Protein AF-A0A1P8RSR2-F1 (afdb_monomer_lite)

Foldseek 3Di:
DVVVVVVVVVVVVVVVVVVVVVVVVVVVVVVVVVLVVLLVLQVVPQADWFKWWFADKAKDQDPDPVRWIKIKTWTATPPDPPRIRIDIGTCVVCVVVSVQRDGGWMWTDDGPFQWTWTQGPVRDTDIDGHDDSDD

Structure (mmCIF, N/CA/C/O backbone):
data_AF-A0A1P8RSR2-F1
#
_entry.id   AF-A0A1P8RSR2-F1
#
loop_
_atom_site.group_PDB
_atom_site.id
_atom_site.type_symbol
_atom_site.label_atom_id
_atom_site.label_alt_id
_atom_site.label_comp_id
_atom_site.label_asym_id
_atom_site.label_entity_id
_atom_site.label_seq_id
_atom_site.pdbx_PDB_ins_code
_atom_site.Cartn_x
_atom_site.Cartn_y
_atom_site.Cartn_z
_atom_site.occupancy
_atom_site.B_iso_or_equiv
_atom_site.auth_seq_id
_atom_site.auth_comp_id
_atom_site.auth_asym_id
_atom_site.auth_atom_id
_atom_site.pdbx_PDB_model_num
ATOM 1 N N . MET A 1 1 ? 33.916 0.750 -54.417 1.00 60.91 1 MET A N 1
ATOM 2 C CA . MET A 1 1 ? 33.204 -0.077 -53.406 1.00 60.91 1 MET A CA 1
ATOM 3 C C . MET A 1 1 ? 33.399 0.352 -51.939 1.00 60.91 1 MET A C 1
ATOM 5 O O . MET A 1 1 ? 32.602 -0.064 -51.112 1.00 60.91 1 MET A O 1
ATOM 9 N N . LYS A 1 2 ? 34.408 1.170 -51.576 1.00 66.44 2 LYS A N 1
ATOM 10 C CA . LYS A 1 2 ? 34.611 1.627 -50.180 1.00 66.44 2 LYS A CA 1
ATOM 11 C C . LYS A 1 2 ? 33.571 2.659 -49.708 1.00 66.44 2 LYS A C 1
ATOM 13 O O . LYS A 1 2 ? 33.055 2.518 -48.612 1.00 66.44 2 LYS A O 1
ATOM 18 N N . ILE A 1 3 ? 33.214 3.636 -50.545 1.00 72.38 3 ILE A N 1
ATOM 19 C CA . ILE A 1 3 ? 32.302 4.748 -50.193 1.00 72.38 3 ILE A CA 1
ATOM 20 C C . ILE A 1 3 ? 30.876 4.261 -49.878 1.00 72.38 3 ILE A C 1
ATOM 22 O O . ILE A 1 3 ? 30.270 4.706 -48.911 1.00 72.38 3 ILE A O 1
ATOM 26 N N . LEU A 1 4 ? 30.373 3.273 -50.625 1.00 76.62 4 LEU A N 1
ATOM 27 C CA . LEU A 1 4 ? 29.043 2.696 -50.404 1.00 76.62 4 LEU A CA 1
ATOM 28 C C . LEU A 1 4 ? 28.907 2.031 -49.019 1.00 76.62 4 LEU A C 1
ATOM 30 O O . LEU A 1 4 ? 27.860 2.134 -48.389 1.00 76.62 4 LEU A O 1
ATOM 34 N N . LYS A 1 5 ? 29.979 1.404 -48.508 1.00 74.38 5 LYS A N 1
ATOM 35 C CA . LYS A 1 5 ? 29.995 0.799 -47.164 1.00 74.38 5 LYS A CA 1
ATOM 36 C C . LYS A 1 5 ? 29.902 1.849 -46.051 1.00 74.38 5 LYS A C 1
ATOM 38 O O . LYS A 1 5 ? 29.249 1.599 -45.045 1.00 74.38 5 LYS A O 1
ATOM 43 N N . TRP A 1 6 ? 30.505 3.023 -46.247 1.00 77.50 6 TRP A N 1
ATOM 44 C CA . TRP A 1 6 ? 30.417 4.136 -45.296 1.00 77.50 6 TRP A CA 1
ATOM 45 C C . TRP A 1 6 ? 29.010 4.733 -45.235 1.00 77.50 6 TRP A C 1
ATOM 47 O O . TRP A 1 6 ? 28.502 4.977 -44.146 1.00 77.50 6 TRP A O 1
ATOM 57 N N . ILE A 1 7 ? 28.348 4.891 -46.385 1.00 79.31 7 ILE A N 1
ATOM 58 C CA . ILE A 1 7 ? 26.974 5.416 -46.454 1.00 79.31 7 ILE A CA 1
ATOM 59 C C . ILE A 1 7 ? 25.990 4.471 -45.748 1.00 79.31 7 ILE A C 1
ATOM 61 O O . ILE A 1 7 ? 25.182 4.919 -44.939 1.00 79.31 7 ILE A O 1
ATOM 65 N N . ILE A 1 8 ? 26.099 3.159 -45.985 1.00 81.69 8 ILE A N 1
ATOM 66 C CA . ILE A 1 8 ? 25.262 2.157 -45.304 1.00 81.69 8 ILE A CA 1
ATOM 67 C C . ILE A 1 8 ? 25.518 2.164 -43.789 1.00 81.69 8 ILE A C 1
ATOM 69 O O . ILE A 1 8 ? 24.569 2.104 -43.010 1.00 81.69 8 ILE A O 1
ATOM 73 N N . GLY A 1 9 ? 26.780 2.293 -43.364 1.00 78.44 9 GLY A N 1
ATOM 74 C CA . GLY A 1 9 ? 27.135 2.398 -41.946 1.00 78.44 9 GLY A CA 1
ATOM 75 C C . GLY A 1 9 ? 26.500 3.610 -41.257 1.00 78.44 9 GLY A C 1
ATOM 76 O O . GLY A 1 9 ? 25.978 3.475 -40.154 1.00 78.44 9 GLY A O 1
ATOM 77 N N . ILE A 1 10 ? 26.474 4.768 -41.923 1.00 83.50 10 ILE A N 1
ATOM 78 C CA . ILE A 1 10 ? 25.846 5.992 -41.398 1.00 83.50 10 ILE A CA 1
ATOM 79 C C . ILE A 1 10 ? 24.326 5.825 -41.271 1.00 83.50 10 ILE A C 1
ATOM 81 O O . ILE A 1 10 ? 23.754 6.210 -40.254 1.00 83.50 10 ILE A O 1
ATOM 85 N N . ILE A 1 11 ? 23.672 5.214 -42.265 1.00 82.50 11 ILE A N 1
ATOM 86 C CA . ILE A 1 11 ? 22.218 4.979 -42.238 1.00 82.50 11 ILE A CA 1
ATOM 87 C C . ILE A 1 11 ? 21.840 4.012 -41.109 1.00 82.50 11 ILE A C 1
ATOM 89 O O . ILE A 1 11 ? 20.895 4.276 -40.366 1.00 82.50 11 ILE A O 1
ATOM 93 N N . LEU A 1 12 ? 22.595 2.922 -40.934 1.00 82.12 12 LEU A N 1
ATOM 94 C CA . LEU A 1 12 ? 22.359 1.962 -39.851 1.00 82.12 12 LEU A CA 1
ATOM 95 C C . LEU A 1 12 ? 22.583 2.585 -38.469 1.00 82.12 12 LEU A C 1
ATOM 97 O O . LEU A 1 12 ? 21.777 2.366 -37.566 1.00 82.12 12 LEU A O 1
ATOM 101 N N . LEU A 1 13 ? 23.634 3.395 -38.307 1.00 85.50 13 LEU A N 1
ATOM 102 C CA . LEU A 1 13 ? 23.907 4.092 -37.049 1.00 85.50 13 LEU A CA 1
ATOM 103 C C . LEU A 1 13 ? 22.808 5.116 -36.727 1.00 85.50 13 LEU A C 1
ATOM 105 O O . LEU A 1 13 ? 22.348 5.185 -35.590 1.00 85.50 13 LEU A O 1
ATOM 109 N N . GLY A 1 14 ? 22.349 5.871 -37.730 1.00 83.56 14 GLY A N 1
ATOM 110 C CA . GLY A 1 14 ? 21.252 6.827 -37.581 1.00 83.56 14 GLY A CA 1
ATOM 111 C C . GLY A 1 14 ? 19.941 6.1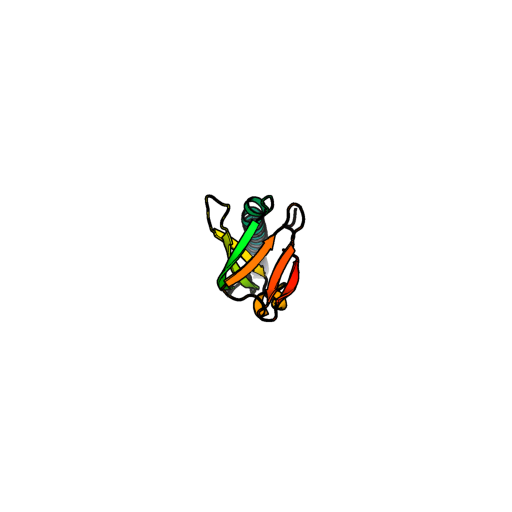49 -37.181 1.00 83.56 14 GLY A C 1
ATOM 112 O O . GLY A 1 14 ? 19.280 6.600 -36.247 1.00 83.56 14 GLY A O 1
ATOM 113 N N . GLY A 1 15 ? 19.601 5.025 -37.822 1.00 82.12 15 GLY A N 1
ATOM 114 C CA . GLY A 1 15 ? 18.431 4.223 -37.458 1.00 82.12 15 GLY A CA 1
ATOM 115 C C . GLY A 1 15 ? 18.518 3.655 -36.039 1.00 82.12 15 GLY A C 1
ATOM 116 O O . GLY A 1 15 ? 17.541 3.714 -35.293 1.00 82.12 15 GLY A O 1
ATOM 117 N N . PHE A 1 16 ? 19.695 3.170 -35.635 1.00 84.88 16 PHE A N 1
ATOM 118 C CA . PHE A 1 16 ? 19.928 2.659 -34.282 1.00 84.88 16 PHE A CA 1
ATOM 119 C C . PHE A 1 16 ? 19.789 3.754 -33.216 1.00 84.88 16 PHE A C 1
ATOM 121 O O . PHE A 1 16 ? 19.081 3.564 -32.228 1.00 84.88 16 PHE A O 1
ATOM 128 N N . LEU A 1 17 ? 20.409 4.919 -33.431 1.00 85.75 17 LEU A N 1
ATOM 129 C CA . LEU A 1 17 ? 20.319 6.053 -32.507 1.00 85.75 17 LEU A CA 1
ATOM 130 C C . LEU A 1 17 ? 18.893 6.603 -32.412 1.00 85.75 17 LEU A C 1
ATOM 132 O O . LEU A 1 17 ? 18.442 6.932 -31.317 1.00 85.75 17 LEU A O 1
ATOM 136 N N . TYR A 1 18 ? 18.165 6.659 -33.531 1.00 82.88 18 TYR A N 1
ATOM 137 C CA . TYR A 1 18 ? 16.764 7.075 -33.543 1.00 82.88 18 TYR A CA 1
ATOM 138 C C . TYR A 1 18 ? 15.878 6.110 -32.747 1.00 82.88 18 TYR A C 1
ATOM 140 O O . TYR A 1 18 ? 15.111 6.545 -31.887 1.00 82.88 18 TYR A O 1
ATOM 148 N N . TYR A 1 19 ? 16.027 4.801 -32.977 1.00 80.25 19 TYR A N 1
ATOM 149 C CA . TYR A 1 19 ? 15.294 3.776 -32.234 1.00 80.25 19 TYR A CA 1
ATOM 150 C C . TYR A 1 19 ? 15.581 3.860 -30.731 1.00 80.25 19 TYR A C 1
ATOM 152 O O . TYR A 1 19 ? 14.651 3.895 -29.929 1.00 80.25 19 TYR A O 1
ATOM 160 N N . PHE A 1 20 ? 16.857 3.963 -30.346 1.00 83.06 20 PHE A N 1
ATOM 161 C CA . PHE A 1 20 ? 17.254 4.041 -28.941 1.00 83.06 20 PHE A CA 1
ATOM 162 C C . PHE A 1 20 ? 16.767 5.333 -28.268 1.00 83.06 20 PHE A C 1
ATOM 164 O O . PHE A 1 20 ? 16.291 5.297 -27.135 1.00 83.06 20 PHE A O 1
ATOM 171 N N . GLY A 1 21 ? 16.828 6.467 -28.973 1.00 80.56 21 GLY A N 1
ATOM 172 C CA . GLY A 1 21 ? 16.318 7.749 -28.488 1.00 80.56 21 GLY A CA 1
ATOM 173 C C . GLY A 1 21 ? 14.808 7.725 -28.256 1.00 80.56 21 GLY A C 1
ATOM 174 O O . GLY A 1 21 ? 14.347 8.149 -27.197 1.00 80.56 21 GLY A O 1
ATOM 175 N N . PHE A 1 22 ? 14.041 7.162 -29.194 1.00 78.62 22 PHE A N 1
ATOM 176 C CA . PHE A 1 22 ? 12.597 6.979 -29.030 1.00 78.62 22 PHE A CA 1
ATOM 177 C C . PHE A 1 22 ? 12.277 6.094 -27.818 1.00 78.62 22 PHE A C 1
ATOM 179 O O . PHE A 1 22 ? 11.409 6.428 -27.013 1.00 78.62 22 PHE A O 1
ATOM 186 N N . TRP A 1 23 ? 13.031 5.006 -27.647 1.00 81.19 23 TRP A N 1
ATOM 187 C CA . TRP A 1 23 ? 12.877 4.083 -26.526 1.00 81.19 23 TRP A CA 1
ATOM 188 C C . TRP A 1 23 ? 13.169 4.749 -25.174 1.00 81.19 23 TRP A C 1
ATOM 190 O O . TRP A 1 23 ? 12.401 4.599 -24.225 1.00 81.19 23 TRP A O 1
ATOM 200 N N . ALA A 1 24 ? 14.241 5.542 -25.099 1.00 79.25 24 ALA A N 1
ATOM 201 C CA . ALA A 1 24 ? 14.604 6.286 -23.898 1.00 79.25 24 ALA A CA 1
ATOM 202 C C . ALA A 1 24 ? 13.542 7.335 -23.531 1.00 79.25 24 ALA A C 1
ATOM 204 O O . ALA A 1 24 ? 13.119 7.397 -22.377 1.00 79.25 24 ALA A O 1
ATOM 205 N N . VAL A 1 25 ? 13.067 8.124 -24.502 1.00 78.12 25 VAL A N 1
ATOM 206 C CA . VAL A 1 25 ? 12.007 9.121 -24.270 1.00 78.12 25 VAL A CA 1
ATOM 207 C C . VAL A 1 25 ? 10.724 8.441 -23.794 1.00 78.12 25 VAL A C 1
ATOM 209 O O . VAL A 1 25 ? 10.163 8.849 -22.780 1.00 78.12 25 VAL A O 1
ATOM 212 N N . TYR A 1 26 ? 10.305 7.361 -24.459 1.00 73.50 26 TYR A N 1
ATOM 213 C CA . TYR A 1 26 ? 9.131 6.585 -24.060 1.00 73.50 26 TYR A CA 1
ATOM 214 C C . TYR A 1 26 ? 9.256 6.041 -22.627 1.00 73.50 26 TYR A C 1
ATOM 216 O O . TYR A 1 26 ? 8.327 6.173 -21.828 1.00 73.50 26 TYR A O 1
ATOM 224 N N . TYR A 1 27 ? 10.427 5.504 -22.272 1.00 74.50 27 TYR A N 1
ATOM 225 C CA . TYR A 1 27 ? 10.720 5.011 -20.927 1.00 74.50 27 TYR A CA 1
ATOM 226 C C . TYR A 1 27 ? 10.597 6.111 -19.859 1.00 74.50 27 TYR A C 1
ATOM 228 O O . TYR A 1 27 ? 9.934 5.911 -18.839 1.00 74.50 27 TYR A O 1
ATOM 236 N N . PHE A 1 28 ? 11.181 7.292 -20.091 1.00 76.38 28 PHE A N 1
ATOM 237 C CA . PHE A 1 28 ? 11.096 8.403 -19.137 1.00 76.38 28 PHE A CA 1
ATOM 238 C C . PHE A 1 28 ? 9.680 8.984 -19.025 1.00 76.38 28 PHE A C 1
ATOM 240 O O . PHE A 1 28 ? 9.240 9.277 -17.912 1.00 76.38 28 PHE A O 1
ATOM 247 N N . SER A 1 29 ? 8.943 9.105 -20.133 1.00 70.31 29 SER A N 1
ATOM 248 C CA . SER A 1 29 ? 7.553 9.583 -20.124 1.00 70.31 29 SER A CA 1
ATOM 249 C C . SER A 1 29 ? 6.623 8.643 -19.356 1.00 70.31 29 SER A C 1
ATOM 251 O O . SER A 1 29 ? 5.828 9.107 -18.542 1.00 70.31 29 SER A O 1
ATOM 253 N N . MET A 1 30 ? 6.762 7.329 -19.547 1.00 66.31 30 MET A N 1
ATOM 254 C CA . MET A 1 30 ? 6.005 6.323 -18.790 1.00 66.31 30 MET A CA 1
ATOM 255 C C . MET A 1 30 ? 6.356 6.354 -17.300 1.00 66.31 30 MET A C 1
ATOM 257 O O . MET A 1 30 ? 5.461 6.344 -16.458 1.00 66.31 30 MET A O 1
ATOM 261 N N . LYS A 1 31 ? 7.647 6.471 -16.955 1.00 69.69 31 LYS A N 1
ATOM 262 C CA . LYS A 1 31 ? 8.079 6.607 -15.555 1.00 69.69 31 LYS A CA 1
ATOM 263 C C . LYS A 1 31 ? 7.455 7.838 -14.886 1.00 69.69 31 LYS A C 1
ATOM 265 O O . LYS A 1 31 ? 7.029 7.749 -13.738 1.00 69.69 31 LYS A O 1
ATOM 270 N N . LYS A 1 32 ? 7.372 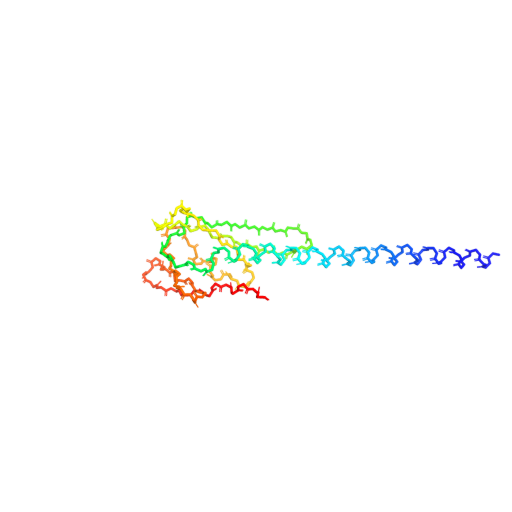8.961 -15.608 1.00 69.25 32 LYS A N 1
ATOM 271 C CA . LYS A 1 32 ? 6.754 10.205 -15.127 1.00 69.25 32 LYS A CA 1
ATOM 27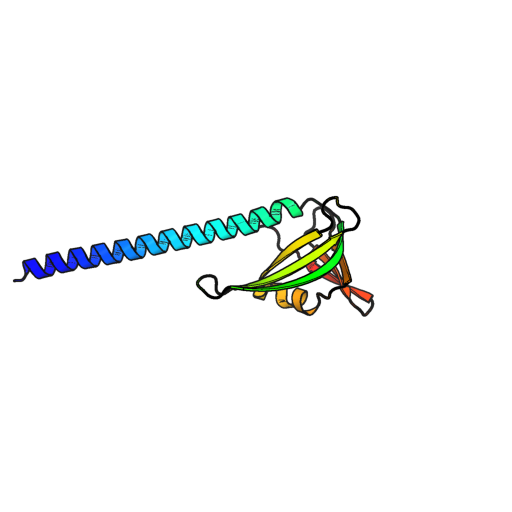2 C C . LYS A 1 32 ? 5.242 10.068 -14.950 1.00 69.25 32 LYS A C 1
ATOM 274 O O . LYS A 1 32 ? 4.745 10.387 -13.883 1.00 69.25 32 LYS A O 1
ATOM 279 N N . SER A 1 33 ? 4.535 9.529 -15.942 1.00 59.03 33 SER A N 1
ATOM 280 C CA . SER A 1 33 ? 3.079 9.339 -15.868 1.00 59.03 33 SER A CA 1
ATOM 281 C C . SER A 1 33 ? 2.669 8.358 -14.766 1.00 59.03 33 SER A C 1
ATOM 283 O O . SER A 1 33 ? 1.660 8.578 -14.106 1.00 59.03 33 SER A O 1
ATOM 285 N N . ASN A 1 34 ? 3.462 7.312 -14.518 1.00 60.66 34 ASN A N 1
ATOM 286 C CA . ASN A 1 34 ? 3.212 6.386 -13.413 1.00 60.66 34 ASN A CA 1
ATOM 287 C C . ASN A 1 34 ? 3.426 7.052 -12.053 1.00 60.66 34 ASN A C 1
ATOM 289 O O . ASN A 1 34 ? 2.632 6.837 -11.141 1.00 60.66 34 ASN A O 1
ATOM 293 N N . LYS A 1 35 ? 4.473 7.876 -11.932 1.00 63.59 35 LYS A N 1
ATOM 294 C CA . LYS A 1 35 ? 4.700 8.689 -10.737 1.00 63.59 35 LYS A CA 1
ATOM 295 C C . LYS A 1 35 ? 3.523 9.650 -10.508 1.00 63.59 35 LYS A C 1
ATOM 297 O O . LYS A 1 35 ? 2.956 9.643 -9.425 1.00 63.59 35 LYS A O 1
ATOM 302 N N . GLU A 1 36 ? 3.066 10.343 -11.551 1.00 55.59 36 GLU A N 1
ATOM 303 C CA . GLU A 1 36 ? 1.905 11.246 -11.492 1.00 55.59 36 GLU A CA 1
ATOM 304 C C . GLU A 1 36 ? 0.597 10.504 -11.141 1.00 55.59 36 GLU A C 1
ATOM 306 O O . GLU A 1 36 ? -0.194 10.991 -10.339 1.00 55.59 36 GLU A O 1
ATOM 311 N N . ALA A 1 37 ? 0.358 9.299 -11.672 1.00 54.06 37 ALA A N 1
ATOM 312 C CA . ALA A 1 37 ? -0.826 8.500 -11.331 1.00 54.06 37 ALA A CA 1
ATOM 313 C C . ALA A 1 37 ? -0.805 8.002 -9.872 1.00 54.06 37 ALA A C 1
ATOM 315 O O . ALA A 1 37 ? -1.850 7.961 -9.211 1.00 54.06 37 ALA A O 1
ATOM 316 N N . MET A 1 38 ? 0.379 7.648 -9.359 1.00 58.25 38 MET A N 1
ATOM 317 C CA . MET A 1 38 ? 0.570 7.330 -7.942 1.00 58.25 38 MET A CA 1
ATOM 318 C C . MET A 1 38 ? 0.352 8.566 -7.060 1.00 58.25 38 MET A C 1
ATOM 320 O O . MET A 1 38 ? -0.308 8.456 -6.031 1.00 58.25 38 MET A O 1
ATOM 324 N N . GLU A 1 39 ? 0.832 9.739 -7.475 1.00 56.44 39 GLU A N 1
ATOM 325 C CA . GLU A 1 39 ? 0.660 11.009 -6.755 1.00 56.44 39 GLU A CA 1
ATOM 326 C C . GLU A 1 39 ? -0.806 11.467 -6.704 1.00 56.44 39 GLU A C 1
ATOM 328 O O . GLU A 1 39 ? -1.295 11.822 -5.631 1.00 56.44 39 GLU A O 1
ATOM 333 N N . ILE A 1 40 ? -1.542 11.399 -7.821 1.00 52.75 40 ILE A N 1
ATOM 334 C CA . ILE A 1 40 ? -2.967 11.778 -7.886 1.00 52.75 40 ILE A CA 1
ATOM 335 C C . ILE A 1 40 ? -3.810 10.885 -6.969 1.00 52.75 40 ILE A C 1
ATOM 337 O O . ILE A 1 40 ? -4.625 11.389 -6.199 1.00 52.75 40 ILE A O 1
ATOM 341 N N . SER A 1 41 ? -3.558 9.571 -6.984 1.00 50.22 41 SER A N 1
ATOM 342 C CA . SER A 1 41 ? -4.231 8.622 -6.082 1.00 50.22 41 SER A CA 1
ATOM 343 C C . SER A 1 41 ? -3.951 8.922 -4.600 1.00 50.22 41 SER A C 1
ATOM 345 O O . SER A 1 41 ? -4.741 8.564 -3.730 1.00 50.22 41 SER A O 1
ATOM 347 N N . CYS A 1 42 ? -2.831 9.588 -4.312 1.00 56.56 42 CYS A N 1
ATOM 348 C CA . CYS A 1 42 ? -2.337 9.864 -2.968 1.00 56.56 42 CYS A CA 1
ATOM 349 C C . CYS A 1 42 ? -2.810 11.231 -2.420 1.00 56.56 42 CYS A C 1
ATOM 351 O O . CYS A 1 42 ? -3.108 11.357 -1.228 1.00 56.56 42 CYS A O 1
ATOM 353 N N . MET A 1 43 ? -2.957 12.252 -3.275 1.00 52.66 43 MET A N 1
ATOM 354 C CA . MET A 1 43 ? -3.388 13.605 -2.879 1.00 52.66 43 MET A CA 1
ATOM 355 C C . MET A 1 43 ? -4.855 13.704 -2.435 1.00 52.66 43 MET A C 1
ATOM 357 O O . MET A 1 43 ? -5.161 14.470 -1.522 1.00 52.66 43 MET A O 1
ATOM 361 N N . GLU A 1 44 ? -5.772 12.943 -3.037 1.00 53.38 44 GLU A N 1
ATOM 362 C CA . GLU A 1 44 ? -7.193 12.988 -2.647 1.00 53.38 44 GLU A CA 1
ATOM 363 C C . GLU A 1 44 ? -7.460 12.298 -1.292 1.00 53.38 44 GLU A C 1
ATOM 365 O O . GLU A 1 44 ? -8.468 12.573 -0.644 1.00 53.38 44 GLU A O 1
ATOM 370 N N . GLN A 1 45 ? -6.534 11.454 -0.817 1.00 57.69 45 GLN A N 1
ATOM 371 C CA . GLN A 1 45 ? -6.723 10.586 0.357 1.00 57.69 45 GLN A CA 1
ATOM 372 C C . GLN A 1 45 ? -5.961 11.036 1.622 1.00 57.69 45 GLN A C 1
ATOM 374 O O . GLN A 1 45 ? -6.179 10.498 2.710 1.00 57.69 45 GLN A O 1
ATOM 379 N N . THR A 1 46 ? -5.051 12.008 1.517 1.00 55.66 46 THR A N 1
ATOM 380 C CA . THR A 1 46 ? -4.070 12.330 2.575 1.00 55.66 46 THR A CA 1
ATOM 381 C C . THR A 1 46 ? -4.619 13.220 3.697 1.00 55.66 46 THR A C 1
ATOM 383 O O . THR A 1 46 ? -4.230 13.048 4.854 1.00 55.66 46 THR A O 1
ATOM 386 N N . ASN A 1 47 ? -5.583 14.103 3.418 1.00 59.28 47 ASN A N 1
ATOM 387 C CA . ASN A 1 47 ? -6.045 15.119 4.383 1.00 59.28 47 ASN A CA 1
ATOM 388 C C . ASN A 1 47 ? -7.245 14.709 5.256 1.00 59.28 47 ASN A C 1
ATOM 390 O O . ASN A 1 47 ? -7.769 15.534 6.003 1.00 59.28 47 ASN A O 1
ATOM 394 N N . GLN A 1 48 ? -7.696 13.458 5.174 1.00 67.00 48 GLN A N 1
ATOM 395 C CA . GLN A 1 48 ? -8.838 12.972 5.948 1.00 67.00 48 GLN A CA 1
ATOM 396 C C . GLN A 1 48 ? -8.374 12.002 7.041 1.00 67.00 48 GLN A C 1
ATOM 398 O O . GLN A 1 48 ? -7.596 11.077 6.782 1.00 67.00 48 GLN A O 1
ATOM 403 N N . SER A 1 49 ? -8.823 12.243 8.274 1.00 76.94 49 SER A N 1
ATOM 404 C CA . SER A 1 49 ? -8.802 11.245 9.347 1.00 76.94 49 SER A CA 1
ATOM 405 C C . SER A 1 49 ? -10.004 10.336 9.188 1.00 76.94 49 SER A C 1
ATOM 407 O O . SER A 1 49 ? -11.088 10.821 8.859 1.00 76.94 49 SER A O 1
ATOM 409 N N . TYR A 1 50 ? -9.835 9.051 9.468 1.00 80.00 50 TYR A N 1
ATOM 410 C CA . TYR A 1 50 ? -10.959 8.129 9.486 1.00 80.00 50 TYR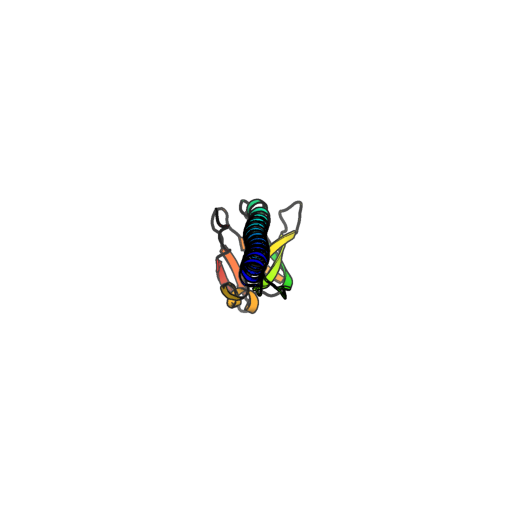 A CA 1
ATOM 411 C C . TYR A 1 50 ? -10.673 6.912 10.358 1.00 80.00 50 TYR A C 1
ATOM 413 O O . TYR A 1 50 ? -9.530 6.461 10.486 1.00 80.00 50 TYR A O 1
ATOM 421 N N . ASP A 1 51 ? -11.761 6.351 10.872 1.00 85.06 51 ASP A N 1
ATOM 422 C CA . ASP A 1 51 ? -11.817 4.999 11.398 1.00 85.06 51 ASP A CA 1
ATOM 423 C C . ASP A 1 51 ? -12.551 4.116 10.380 1.00 85.06 51 ASP A C 1
ATOM 425 O O . ASP A 1 51 ? -13.633 4.443 9.877 1.00 85.06 51 ASP A O 1
ATOM 429 N N . GLY A 1 52 ? -11.941 2.991 10.026 1.00 86.56 52 GLY A N 1
ATOM 430 C CA . GLY A 1 52 ? -12.453 2.114 8.985 1.00 86.56 52 GLY A CA 1
ATOM 431 C C . GLY A 1 52 ? -12.153 0.646 9.229 1.00 86.56 52 GLY A C 1
ATOM 432 O O . GLY A 1 52 ? -11.556 0.249 10.231 1.00 86.56 52 GLY A O 1
ATOM 433 N N . LYS A 1 53 ? -12.600 -0.187 8.292 1.00 88.38 53 LYS A N 1
ATOM 434 C CA . LYS A 1 53 ? -12.303 -1.620 8.273 1.00 88.38 53 LYS A CA 1
ATOM 435 C C . LYS A 1 53 ? -11.824 -2.055 6.905 1.00 88.38 53 LYS A C 1
ATOM 437 O O . LYS A 1 53 ? -12.385 -1.628 5.894 1.00 88.38 53 LYS A O 1
ATOM 442 N N . ILE A 1 54 ? -10.851 -2.962 6.872 1.00 88.94 54 ILE A N 1
ATOM 443 C CA . ILE A 1 54 ? -10.427 -3.595 5.621 1.00 88.94 54 ILE A CA 1
ATOM 444 C C . ILE A 1 54 ? -11.610 -4.377 5.051 1.00 88.94 54 ILE A C 1
ATOM 446 O O . ILE A 1 54 ? -12.103 -5.329 5.653 1.00 88.94 54 ILE A O 1
ATOM 450 N N . HIS A 1 55 ? -12.064 -3.986 3.872 1.00 89.88 55 HIS A N 1
ATOM 451 C CA . HIS A 1 55 ? -13.105 -4.673 3.127 1.00 89.88 55 HIS A CA 1
ATOM 452 C C . HIS A 1 55 ? -12.520 -5.703 2.164 1.00 89.88 55 HIS A C 1
ATOM 454 O O . HIS A 1 55 ? -13.051 -6.809 2.049 1.00 89.88 55 HIS A O 1
ATOM 460 N N . LYS A 1 56 ? -11.434 -5.346 1.470 1.00 88.56 56 LYS A N 1
ATOM 461 C CA . LYS A 1 56 ? -10.755 -6.220 0.507 1.00 88.56 56 LYS A CA 1
ATOM 462 C C . LYS A 1 56 ? -9.252 -5.996 0.524 1.00 88.56 56 LYS A C 1
ATOM 464 O O . LYS A 1 56 ? -8.784 -4.878 0.713 1.00 88.56 56 LYS A O 1
ATOM 469 N N . VAL A 1 57 ? -8.531 -7.079 0.251 1.00 88.56 57 VAL A N 1
ATOM 470 C CA . VAL A 1 57 ? -7.097 -7.082 -0.037 1.00 88.56 57 VAL A CA 1
ATOM 471 C C . VAL A 1 57 ? -6.932 -7.612 -1.458 1.00 88.56 57 VAL A C 1
ATOM 473 O O . VAL A 1 57 ? -7.324 -8.743 -1.749 1.00 88.56 57 VAL A O 1
ATOM 476 N N . LEU A 1 58 ? -6.408 -6.786 -2.358 1.00 86.81 58 LEU A N 1
ATOM 477 C CA . LEU A 1 58 ? -6.235 -7.108 -3.777 1.00 86.81 58 LEU A CA 1
ATOM 478 C C . LEU A 1 58 ? -4.748 -7.259 -4.083 1.00 86.81 58 LEU A C 1
ATOM 480 O O . LEU A 1 58 ? -3.929 -6.554 -3.507 1.00 86.81 58 LEU A O 1
ATOM 484 N N . ARG A 1 59 ? -4.376 -8.170 -4.982 1.00 86.06 59 ARG A N 1
ATOM 485 C CA . ARG A 1 59 ? -2.986 -8.340 -5.429 1.00 86.06 59 ARG A CA 1
ATOM 486 C C . ARG A 1 59 ? -2.909 -8.063 -6.919 1.00 86.06 59 ARG A C 1
ATOM 488 O O . ARG A 1 59 ? -3.716 -8.587 -7.683 1.00 86.06 59 ARG A O 1
ATOM 495 N N . TYR A 1 60 ? -1.928 -7.262 -7.309 1.00 78.88 60 TYR A N 1
ATOM 496 C CA . TYR A 1 60 ? -1.696 -6.868 -8.689 1.00 78.88 60 TYR A CA 1
ATOM 497 C C . TYR A 1 60 ? -0.272 -7.252 -9.075 1.00 78.88 60 TYR A C 1
ATOM 499 O O . TYR A 1 60 ? 0.702 -6.791 -8.476 1.00 78.88 60 TYR A O 1
ATOM 507 N N . GLU A 1 61 ? -0.150 -8.102 -10.088 1.00 72.62 61 GLU A N 1
ATOM 508 C CA . GLU A 1 61 ? 1.135 -8.442 -10.688 1.00 72.62 61 GLU A CA 1
ATOM 509 C C . GLU A 1 61 ? 1.201 -7.818 -12.078 1.00 72.62 61 GLU A C 1
ATOM 511 O O . GLU A 1 61 ? 0.479 -8.222 -12.989 1.00 72.62 61 GLU A O 1
ATOM 516 N N . TYR A 1 62 ? 2.066 -6.819 -12.242 1.00 68.75 62 TYR A N 1
ATOM 517 C CA . TYR A 1 62 ? 2.306 -6.213 -13.545 1.00 68.75 62 TYR A CA 1
ATOM 518 C C . TYR A 1 62 ? 3.497 -6.908 -14.207 1.00 68.75 62 TYR A C 1
ATOM 520 O O . TYR A 1 62 ? 4.657 -6.625 -13.901 1.00 68.75 62 TYR A O 1
ATOM 528 N N . SER A 1 63 ? 3.216 -7.833 -15.128 1.00 49.97 63 SER A N 1
ATOM 529 C CA . SER A 1 63 ? 4.237 -8.461 -15.973 1.00 49.97 63 SER A CA 1
ATOM 530 C C . SER A 1 63 ? 4.632 -7.522 -17.120 1.00 49.97 63 SER A C 1
ATOM 532 O O . SER A 1 63 ? 3.768 -7.090 -17.882 1.00 49.97 63 SER A O 1
ATOM 534 N N . GLY A 1 64 ? 5.923 -7.209 -17.263 1.00 59.31 64 GLY A N 1
ATOM 535 C CA . GLY A 1 64 ? 6.443 -6.325 -18.315 1.00 59.31 64 GLY A CA 1
ATOM 536 C C . GLY A 1 64 ? 7.522 -5.374 -17.795 1.00 59.31 64 GLY A C 1
ATOM 537 O O . GLY A 1 64 ? 8.250 -5.708 -16.865 1.00 59.31 64 GLY A O 1
ATOM 538 N N . TYR A 1 65 ? 7.614 -4.169 -18.364 1.00 45.47 65 TYR A N 1
ATOM 539 C CA . TYR A 1 65 ? 8.657 -3.185 -18.031 1.00 45.47 65 TYR A CA 1
ATOM 540 C C . TYR A 1 65 ? 8.609 -2.626 -16.604 1.00 45.47 65 TYR A C 1
ATOM 542 O O . TYR A 1 65 ? 9.606 -2.072 -16.151 1.00 45.47 65 TYR A O 1
ATOM 550 N N . MET A 1 66 ? 7.486 -2.769 -15.894 1.00 57.28 66 MET A N 1
ATOM 551 C CA . MET A 1 66 ? 7.402 -2.363 -14.490 1.00 57.28 66 MET A CA 1
ATOM 552 C C . MET A 1 66 ? 8.000 -3.407 -13.547 1.00 57.28 66 MET A C 1
ATOM 554 O O . MET A 1 66 ? 8.479 -3.016 -12.495 1.00 57.28 66 MET A O 1
ATOM 558 N N . ASN A 1 67 ? 7.976 -4.697 -13.918 1.00 68.19 67 ASN A N 1
ATOM 559 C CA . ASN A 1 67 ? 8.373 -5.853 -13.098 1.00 68.19 67 ASN A CA 1
ATOM 560 C C . ASN A 1 67 ? 8.194 -5.643 -11.579 1.00 68.19 67 ASN A C 1
ATOM 562 O O . ASN A 1 67 ? 9.092 -5.918 -10.786 1.00 68.19 67 ASN A O 1
ATOM 566 N N . GLN A 1 68 ? 7.042 -5.100 -11.185 1.00 72.62 68 GLN A N 1
ATOM 567 C CA . GLN A 1 68 ? 6.742 -4.696 -9.818 1.00 72.62 68 GLN A CA 1
ATOM 568 C C . GLN A 1 68 ? 5.415 -5.313 -9.404 1.00 72.62 68 GLN A C 1
ATOM 570 O O . GLN A 1 68 ? 4.469 -5.427 -10.192 1.00 72.62 68 GLN A O 1
ATOM 575 N N . LYS A 1 69 ? 5.369 -5.739 -8.144 1.00 82.19 69 LYS A N 1
ATOM 576 C CA . LYS A 1 69 ? 4.202 -6.370 -7.540 1.00 82.19 69 LYS A CA 1
ATOM 577 C C . LYS A 1 69 ? 3.599 -5.411 -6.531 1.00 82.19 69 LYS A C 1
ATOM 579 O O . LYS A 1 69 ? 4.312 -4.883 -5.677 1.00 82.19 69 LYS A O 1
ATOM 584 N N . PHE A 1 70 ? 2.292 -5.219 -6.620 1.00 83.44 70 PHE A N 1
ATOM 585 C CA . PHE A 1 70 ? 1.550 -4.332 -5.740 1.00 83.44 70 PHE A CA 1
ATOM 586 C C . PHE A 1 70 ? 0.436 -5.095 -5.034 1.00 83.44 70 PHE A C 1
ATOM 588 O O . PHE A 1 70 ? -0.040 -6.130 -5.508 1.00 83.44 70 PHE A O 1
ATOM 595 N N . PHE A 1 71 ? -0.020 -4.561 -3.912 1.00 85.25 71 PHE A N 1
ATOM 596 C CA . PHE A 1 71 ? -1.277 -4.965 -3.303 1.00 85.25 71 PHE A CA 1
ATOM 597 C C . PHE A 1 71 ? -2.104 -3.736 -2.963 1.00 85.25 71 PHE A C 1
ATOM 599 O O . PHE A 1 71 ? -1.556 -2.677 -2.673 1.00 85.25 71 PHE A O 1
ATOM 606 N N . GLY A 1 72 ? -3.420 -3.874 -3.036 1.00 84.25 72 GLY A N 1
ATOM 607 C CA . GLY A 1 72 ? -4.355 -2.831 -2.661 1.00 84.25 72 GLY A CA 1
ATOM 608 C C . GLY A 1 72 ? -5.122 -3.181 -1.398 1.00 84.25 72 GLY A C 1
ATOM 609 O O . GLY A 1 72 ? -5.430 -4.353 -1.169 1.00 84.25 72 GLY A O 1
ATOM 610 N N . LEU A 1 73 ? -5.440 -2.162 -0.606 1.00 85.69 73 LEU A N 1
ATOM 611 C CA . LEU A 1 73 ? -6.337 -2.265 0.540 1.00 85.69 73 LEU A CA 1
ATOM 612 C C . LEU A 1 73 ? -7.547 -1.374 0.300 1.00 85.69 73 LEU A C 1
ATOM 614 O O . LEU A 1 73 ? -7.413 -0.155 0.209 1.00 85.69 73 LEU A O 1
ATOM 618 N N . ASP A 1 74 ? -8.724 -1.988 0.253 1.00 86.88 74 ASP A N 1
ATOM 619 C CA . ASP A 1 74 ? -9.981 -1.252 0.246 1.00 86.88 74 ASP A CA 1
ATOM 620 C C . ASP A 1 74 ? -10.476 -1.144 1.682 1.00 86.88 74 ASP A C 1
ATOM 622 O O . ASP A 1 74 ? -10.716 -2.162 2.337 1.00 86.88 74 ASP A O 1
ATOM 626 N N . ILE A 1 75 ? -10.679 0.076 2.154 1.00 85.06 75 ILE A N 1
ATOM 627 C CA . ILE A 1 75 ? -11.135 0.394 3.500 1.00 85.06 75 ILE A CA 1
ATOM 628 C C . ILE A 1 75 ? -12.542 0.964 3.403 1.00 85.06 75 ILE A C 1
ATOM 630 O O . ILE A 1 75 ? -12.779 1.903 2.648 1.00 85.06 75 ILE A O 1
ATOM 634 N N . ILE A 1 76 ? -13.476 0.404 4.168 1.00 86.69 76 ILE A N 1
ATOM 635 C CA . ILE A 1 76 ? -14.802 0.994 4.349 1.00 86.69 76 ILE A CA 1
ATOM 636 C C . ILE A 1 76 ? -14.786 1.860 5.601 1.00 86.69 76 ILE A C 1
ATOM 638 O O . ILE A 1 76 ? -14.388 1.386 6.666 1.00 86.69 76 ILE A O 1
ATOM 642 N N . THR A 1 77 ? -15.240 3.102 5.471 1.00 82.50 77 THR A N 1
ATOM 643 C CA . THR A 1 77 ? -15.366 4.060 6.574 1.00 82.50 77 THR A CA 1
ATOM 644 C C . THR A 1 77 ? -16.841 4.322 6.871 1.00 82.50 77 THR A C 1
ATOM 646 O O . THR A 1 77 ? -17.695 4.199 5.990 1.00 82.50 77 THR A O 1
ATOM 649 N N . ALA A 1 78 ? -17.155 4.629 8.131 1.00 69.19 78 ALA A N 1
ATOM 650 C CA . ALA A 1 78 ? -18.520 4.968 8.546 1.00 69.19 78 ALA A CA 1
ATOM 651 C C . ALA A 1 78 ? -18.855 6.458 8.331 1.00 69.19 78 ALA A C 1
ATOM 653 O O . ALA A 1 78 ? -20.029 6.813 8.274 1.00 69.19 78 ALA A O 1
ATOM 654 N N . ASP A 1 79 ? -17.828 7.301 8.176 1.00 60.56 79 ASP A N 1
ATOM 655 C CA . ASP A 1 79 ? -17.929 8.759 8.322 1.00 60.56 79 ASP A CA 1
ATOM 656 C C . ASP A 1 79 ? -17.866 9.539 6.991 1.00 60.56 79 ASP A C 1
ATOM 658 O O . ASP A 1 79 ? -17.791 10.766 6.993 1.00 60.56 79 ASP A O 1
ATOM 662 N N . SER A 1 80 ? -17.874 8.850 5.844 1.00 53.53 80 SER A N 1
ATOM 663 C CA . SER A 1 80 ? -17.674 9.440 4.510 1.00 53.53 80 SER A CA 1
ATOM 664 C C . SER A 1 80 ? -18.914 9.302 3.621 1.00 53.53 80 SER A C 1
ATOM 666 O O . SER A 1 80 ? -19.663 8.342 3.756 1.00 53.53 80 SER A O 1
ATOM 668 N N . THR A 1 81 ? -19.120 10.239 2.687 1.00 52.81 81 THR A N 1
ATOM 669 C CA . THR A 1 81 ? -20.112 10.134 1.595 1.00 52.81 81 THR A CA 1
ATOM 670 C C . THR A 1 81 ? -19.709 9.120 0.525 1.00 52.81 81 THR A C 1
ATOM 672 O O . THR A 1 81 ? -20.575 8.522 -0.108 1.00 52.81 81 THR A O 1
ATOM 675 N N . ASP A 1 82 ? -18.401 8.915 0.354 1.00 56.66 82 ASP A N 1
ATOM 676 C CA . ASP A 1 82 ? -17.818 7.799 -0.384 1.00 56.66 82 ASP A CA 1
ATOM 677 C C . ASP A 1 82 ? -17.277 6.808 0.644 1.00 56.66 82 ASP A C 1
ATOM 679 O O . ASP A 1 82 ? -16.165 6.948 1.157 1.00 56.66 82 ASP A O 1
ATOM 683 N N . ASN A 1 83 ? -18.082 5.810 1.001 1.00 71.00 83 ASN A N 1
ATOM 684 C CA . ASN A 1 83 ? -17.813 4.886 2.111 1.00 71.00 83 ASN A CA 1
ATOM 685 C C . ASN A 1 83 ? -16.646 3.919 1.821 1.00 71.00 83 ASN A C 1
ATOM 687 O O . ASN A 1 83 ? -16.597 2.830 2.394 1.00 71.00 83 ASN A O 1
ATOM 691 N N . ARG A 1 84 ? -15.759 4.236 0.870 1.00 76.62 84 ARG A N 1
ATOM 692 C CA . ARG A 1 84 ? -14.695 3.356 0.397 1.00 76.62 84 ARG A CA 1
ATOM 693 C C . ARG A 1 84 ? -13.453 4.140 -0.013 1.00 76.62 84 ARG A C 1
ATOM 695 O O . ARG A 1 84 ? -13.487 4.916 -0.960 1.00 76.62 84 ARG A O 1
ATOM 702 N N . ILE A 1 85 ? -12.342 3.849 0.649 1.00 78.94 85 ILE A N 1
ATOM 703 C CA . ILE A 1 85 ? -11.014 4.406 0.377 1.00 78.94 85 ILE A CA 1
ATOM 704 C C . ILE A 1 85 ? -10.131 3.266 -0.128 1.00 78.94 85 ILE A C 1
ATOM 706 O O . ILE A 1 85 ? -10.157 2.182 0.449 1.00 78.94 85 ILE A O 1
ATOM 710 N N . SER A 1 86 ? -9.384 3.473 -1.213 1.00 80.50 86 SER A N 1
ATOM 711 C CA . SER A 1 86 ? -8.564 2.416 -1.827 1.00 80.50 86 SER A CA 1
ATOM 712 C C . SER A 1 86 ? -7.096 2.821 -1.843 1.00 80.50 86 SER A C 1
ATOM 714 O O . SER A 1 86 ? -6.738 3.787 -2.511 1.00 80.50 86 SER A O 1
ATOM 716 N N . TYR A 1 87 ? -6.252 2.061 -1.151 1.00 78.62 87 TYR A N 1
ATOM 717 C CA . TYR A 1 87 ? -4.801 2.241 -1.142 1.00 78.62 87 TYR A CA 1
ATOM 718 C C . TYR A 1 87 ? -4.119 1.243 -2.065 1.00 78.62 87 TYR A C 1
ATOM 720 O O . TYR A 1 87 ? -4.616 0.133 -2.246 1.00 78.62 87 TYR A O 1
ATOM 728 N N . LEU A 1 88 ? -2.948 1.609 -2.586 1.00 79.81 88 LEU A N 1
ATOM 729 C CA . LEU A 1 88 ? -2.078 0.740 -3.373 1.00 79.81 88 LEU A CA 1
ATOM 730 C C . LEU A 1 88 ? -0.646 0.814 -2.829 1.00 79.81 88 LEU A C 1
ATOM 732 O O . LEU A 1 88 ? -0.084 1.896 -2.695 1.00 79.81 88 LEU A O 1
ATOM 736 N N . PHE A 1 89 ? -0.043 -0.339 -2.552 1.00 78.81 89 PHE A N 1
ATOM 737 C CA . PHE A 1 89 ? 1.289 -0.468 -1.965 1.00 78.81 89 PHE A CA 1
ATOM 738 C C . PHE A 1 89 ? 2.181 -1.358 -2.823 1.00 78.81 89 PHE A C 1
ATOM 740 O O . PHE A 1 89 ? 1.732 -2.374 -3.355 1.00 78.81 89 PHE A O 1
ATOM 747 N N . LEU A 1 90 ? 3.469 -1.025 -2.894 1.00 80.62 90 LEU A N 1
ATOM 748 C CA . LEU A 1 90 ? 4.506 -1.931 -3.390 1.00 80.62 90 LEU A CA 1
ATOM 749 C C . LEU A 1 90 ? 4.704 -3.084 -2.396 1.00 80.62 90 LEU A C 1
ATOM 751 O O . LEU A 1 90 ? 4.928 -2.837 -1.210 1.00 80.62 90 LEU A O 1
ATOM 755 N N . ILE A 1 91 ? 4.652 -4.330 -2.879 1.00 83.44 91 ILE A N 1
ATOM 756 C CA . ILE A 1 91 ? 4.822 -5.534 -2.044 1.00 83.44 91 ILE A CA 1
ATOM 757 C C . ILE A 1 91 ? 6.233 -5.604 -1.457 1.00 83.44 91 ILE A C 1
ATOM 759 O O . ILE A 1 91 ? 6.382 -5.946 -0.291 1.00 83.44 91 ILE A O 1
ATOM 763 N N . GLU A 1 92 ? 7.254 -5.260 -2.243 1.00 83.19 92 GLU A N 1
ATOM 764 C CA . GLU A 1 92 ? 8.663 -5.364 -1.838 1.00 83.19 92 GLU A CA 1
ATOM 765 C C . GLU A 1 92 ? 8.982 -4.552 -0.575 1.00 83.19 92 GLU A C 1
ATOM 767 O O . GLU A 1 92 ? 9.733 -5.011 0.278 1.00 83.19 92 GLU A O 1
ATOM 772 N N . SER A 1 93 ? 8.372 -3.375 -0.422 1.00 79.56 93 SER A N 1
ATOM 773 C CA . SER A 1 93 ? 8.595 -2.488 0.722 1.00 79.56 93 SER A CA 1
ATOM 774 C C . SER A 1 93 ? 7.560 -2.634 1.843 1.00 79.56 93 SER A C 1
ATOM 776 O O . SER A 1 93 ? 7.730 -2.027 2.894 1.00 79.56 93 SER A O 1
ATOM 778 N N . ASN A 1 94 ? 6.469 -3.380 1.629 1.00 83.06 94 ASN A N 1
ATOM 779 C CA . ASN A 1 94 ? 5.326 -3.454 2.553 1.00 83.06 94 ASN A CA 1
ATOM 780 C C . ASN A 1 94 ? 4.819 -4.897 2.751 1.00 83.06 94 ASN A C 1
ATOM 782 O O . ASN A 1 94 ? 3.623 -5.121 2.954 1.00 83.06 94 ASN A O 1
ATOM 786 N N . SER A 1 95 ? 5.711 -5.888 2.674 1.00 86.12 95 SER A N 1
ATOM 787 C CA . SER A 1 95 ? 5.368 -7.310 2.823 1.00 86.12 95 SER A CA 1
ATOM 788 C C . SER A 1 95 ? 4.698 -7.620 4.160 1.00 86.12 95 SER A C 1
ATOM 790 O O . SER A 1 95 ? 3.727 -8.370 4.193 1.00 86.12 95 SER A O 1
ATOM 792 N N . ASP A 1 96 ? 5.167 -6.993 5.238 1.00 87.44 96 ASP A N 1
ATOM 793 C CA . ASP A 1 96 ? 4.667 -7.226 6.596 1.00 87.44 96 ASP A CA 1
ATOM 794 C C . ASP A 1 96 ? 3.229 -6.726 6.761 1.00 87.44 96 ASP A C 1
ATOM 796 O O . ASP A 1 96 ? 2.405 -7.373 7.408 1.00 87.44 96 ASP A O 1
ATOM 800 N N . LEU A 1 97 ? 2.907 -5.584 6.140 1.00 87.06 97 LEU A N 1
ATOM 801 C CA . LEU A 1 97 ? 1.542 -5.066 6.092 1.00 87.06 97 LEU A CA 1
ATOM 802 C C . LEU A 1 97 ? 0.637 -6.044 5.335 1.00 87.06 97 LEU A C 1
ATOM 804 O O . LEU A 1 97 ? -0.449 -6.358 5.809 1.00 87.06 97 LEU A O 1
ATOM 808 N N . LEU A 1 98 ? 1.090 -6.565 4.191 1.00 88.88 98 LEU A N 1
ATOM 809 C CA . LEU A 1 98 ? 0.330 -7.541 3.407 1.00 88.88 98 LEU A CA 1
ATOM 810 C C . LEU A 1 98 ? 0.113 -8.871 4.147 1.00 88.88 98 LEU A C 1
ATOM 812 O O . LEU A 1 98 ? -0.933 -9.491 3.974 1.00 88.88 98 LEU A O 1
ATOM 816 N N . GLU A 1 99 ? 1.089 -9.335 4.926 1.00 89.81 99 GLU A N 1
ATOM 817 C CA . GLU A 1 99 ? 0.971 -10.576 5.703 1.00 89.81 99 GLU A CA 1
ATOM 818 C C . GLU A 1 99 ? -0.045 -10.443 6.843 1.00 89.81 99 GLU A C 1
ATOM 820 O O . GLU A 1 99 ? -0.761 -11.393 7.157 1.00 89.81 99 GLU A O 1
ATOM 825 N N . LEU A 1 100 ? -0.120 -9.256 7.447 1.00 89.50 100 LEU A N 1
ATOM 826 C CA . LEU A 1 100 ? -0.938 -9.007 8.631 1.00 89.50 100 LEU A CA 1
ATOM 827 C C . LEU A 1 100 ? -2.325 -8.438 8.313 1.00 89.50 100 LEU A C 1
ATOM 829 O O . LEU A 1 100 ? -3.215 -8.551 9.158 1.00 89.50 100 LEU A O 1
ATOM 833 N N . ALA A 1 101 ? -2.510 -7.860 7.124 1.00 88.38 101 ALA A N 1
ATOM 834 C CA . ALA A 1 101 ? -3.773 -7.297 6.668 1.00 88.38 101 ALA A CA 1
ATOM 835 C C . ALA A 1 101 ? -4.810 -8.390 6.379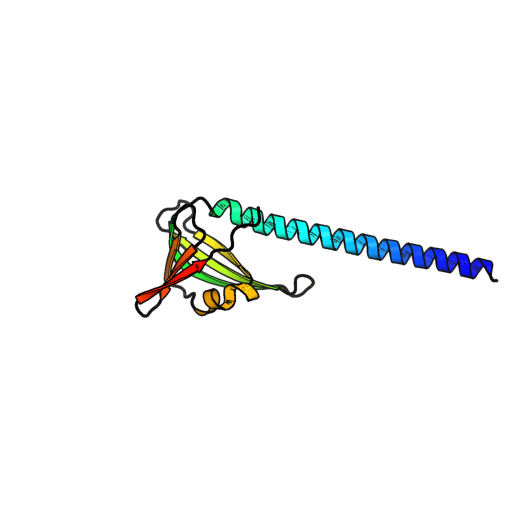 1.00 88.38 101 ALA A C 1
ATOM 837 O O . ALA A 1 101 ? -4.684 -9.183 5.443 1.00 88.38 101 ALA A O 1
ATOM 838 N N . GLU A 1 102 ? -5.898 -8.374 7.141 1.00 89.88 102 GLU A N 1
ATOM 839 C CA . GLU A 1 102 ? -7.026 -9.284 6.976 1.00 89.88 102 GLU A CA 1
ATOM 840 C C . GLU A 1 102 ? -8.344 -8.517 6.851 1.00 89.88 102 GLU A C 1
ATOM 842 O O . GLU A 1 102 ? -8.560 -7.478 7.477 1.00 89.88 102 GLU A O 1
ATOM 847 N N . ILE A 1 103 ? -9.271 -9.070 6.066 1.00 89.50 103 ILE A N 1
ATOM 848 C CA . ILE A 1 103 ? -10.618 -8.513 5.923 1.00 89.50 103 ILE A CA 1
ATOM 849 C C . ILE A 1 103 ? -11.297 -8.441 7.300 1.00 89.50 103 ILE A C 1
ATOM 851 O O . ILE A 1 103 ? -11.312 -9.410 8.057 1.00 89.50 103 ILE A O 1
ATOM 855 N N . GLY A 1 104 ? -11.893 -7.289 7.599 1.00 85.44 104 GLY A N 1
ATOM 856 C CA . GLY A 1 104 ? -12.604 -6.995 8.840 1.00 85.44 104 GLY A CA 1
ATOM 857 C C . GLY A 1 104 ? -11.750 -6.347 9.930 1.00 85.44 104 GLY A C 1
ATOM 858 O O . GLY A 1 104 ? -12.329 -5.841 10.894 1.00 85.44 104 GLY A O 1
ATOM 859 N N . GLN A 1 105 ? -10.419 -6.316 9.784 1.00 87.25 105 GLN A N 1
ATOM 860 C CA . GLN A 1 105 ? -9.544 -5.620 10.729 1.00 87.25 105 GLN A CA 1
ATOM 861 C C . GLN A 1 105 ? -9.816 -4.118 10.733 1.00 87.25 105 GLN A C 1
ATOM 863 O O . GLN A 1 105 ? -10.092 -3.522 9.689 1.00 87.25 105 GLN A O 1
ATOM 868 N N . ALA A 1 106 ? -9.740 -3.529 11.926 1.00 86.38 106 ALA A N 1
ATOM 869 C CA . ALA A 1 106 ? -9.860 -2.094 12.109 1.00 86.38 106 ALA A CA 1
ATOM 870 C C . ALA A 1 106 ? -8.609 -1.392 11.575 1.00 86.38 106 ALA A C 1
ATOM 872 O O . ALA A 1 106 ? -7.494 -1.853 11.820 1.00 86.38 106 ALA A O 1
ATOM 873 N N . VAL A 1 107 ? -8.827 -0.289 10.863 1.00 85.19 107 VAL A N 1
ATOM 874 C CA . VAL A 1 107 ? -7.792 0.628 10.393 1.00 85.19 107 VAL A CA 1
ATOM 875 C C . VAL A 1 107 ? -8.122 2.007 10.929 1.00 85.19 107 VAL A C 1
ATOM 877 O O . VAL A 1 107 ? -9.228 2.501 10.706 1.00 85.19 107 VAL A O 1
ATOM 880 N N . LYS A 1 108 ? -7.155 2.634 11.590 1.00 83.75 108 LYS A N 1
ATOM 881 C CA . LYS A 1 108 ? -7.240 4.033 12.006 1.00 83.75 108 LYS A CA 1
ATOM 882 C C . LYS A 1 108 ? -6.175 4.857 11.299 1.00 83.75 108 LYS A C 1
ATOM 884 O O . LYS A 1 108 ? -5.011 4.451 11.286 1.00 83.75 108 LYS A O 1
ATOM 889 N N . LYS A 1 109 ? -6.578 6.009 10.757 1.00 78.81 109 LYS A N 1
ATOM 890 C CA . LYS A 1 109 ? -5.678 7.044 10.231 1.00 78.81 109 LYS A CA 1
ATOM 891 C C . LYS A 1 109 ? -5.937 8.361 10.959 1.00 78.81 109 LYS A C 1
ATOM 893 O O . LYS A 1 109 ? -7.055 8.876 10.941 1.00 78.81 109 LYS A O 1
ATOM 898 N N . GLU A 1 110 ? -4.894 8.928 11.559 1.00 76.25 110 GLU A N 1
ATOM 899 C CA . GLU A 1 110 ? -4.953 10.246 12.201 1.00 76.25 110 GLU A CA 1
ATOM 900 C C . GLU A 1 110 ? -4.488 11.372 11.261 1.00 76.25 110 GLU A C 1
ATOM 902 O O . GLU A 1 110 ? -3.812 11.148 10.255 1.00 76.25 110 GLU A O 1
ATOM 907 N N . ASN A 1 111 ? -4.888 12.609 11.568 1.00 67.69 111 ASN A N 1
ATOM 908 C CA . ASN A 1 111 ? -4.588 13.769 10.732 1.00 67.69 111 ASN A CA 1
ATOM 909 C C . ASN A 1 111 ? -3.090 14.097 10.772 1.00 67.69 111 ASN A C 1
ATOM 911 O O . ASN A 1 111 ? -2.489 14.118 11.846 1.00 67.69 111 ASN A O 1
ATOM 915 N N . GLY A 1 112 ? -2.500 14.404 9.616 1.00 57.78 112 GLY A N 1
ATOM 916 C CA . GLY A 1 112 ? -1.114 14.869 9.517 1.00 57.78 112 GLY A CA 1
ATOM 917 C C . GLY A 1 112 ? -0.035 13.826 9.821 1.00 57.78 112 GLY A C 1
ATOM 918 O O . GLY A 1 112 ? 1.138 14.185 9.815 1.00 57.78 112 GLY A O 1
ATOM 919 N N . ASN A 1 113 ? -0.405 12.564 10.062 1.00 57.34 113 ASN A N 1
ATOM 920 C CA . ASN A 1 113 ? 0.541 11.467 10.205 1.00 57.34 113 ASN A CA 1
ATOM 921 C C . ASN A 1 113 ? 0.133 10.287 9.320 1.00 57.34 113 ASN A C 1
ATOM 923 O O . ASN A 1 113 ? -0.964 9.739 9.431 1.00 57.34 113 ASN A O 1
ATOM 927 N N . ASP A 1 114 ? 1.059 9.883 8.462 1.00 65.81 114 ASP A N 1
ATOM 928 C CA . ASP A 1 114 ? 0.902 8.804 7.500 1.00 65.81 114 ASP A CA 1
ATOM 929 C C . ASP A 1 114 ? 1.126 7.458 8.194 1.00 65.81 114 ASP A C 1
ATOM 931 O O . ASP A 1 114 ? 2.115 6.770 7.955 1.00 65.81 114 ASP A O 1
ATOM 935 N N . TYR A 1 115 ? 0.234 7.064 9.106 1.00 72.88 115 TYR A N 1
ATOM 936 C CA . TYR A 1 115 ? 0.232 5.704 9.646 1.00 72.88 115 TYR A CA 1
ATOM 937 C C . TYR A 1 115 ? -1.158 5.069 9.678 1.00 72.88 115 TYR A C 1
ATOM 939 O O . TYR A 1 115 ? -2.173 5.741 9.855 1.00 72.88 115 TYR A O 1
ATOM 947 N N . PHE A 1 116 ? -1.172 3.744 9.537 1.00 78.06 116 PHE A N 1
ATOM 948 C CA . PHE A 1 116 ? -2.300 2.884 9.856 1.00 78.06 116 PHE A CA 1
ATOM 949 C C . PHE A 1 116 ? -2.029 2.163 11.156 1.00 78.06 116 PHE A C 1
ATOM 951 O O . PHE A 1 116 ? -0.991 1.520 11.310 1.00 78.06 116 PHE A O 1
ATOM 958 N N . GLU A 1 117 ? -2.990 2.196 12.060 1.00 84.19 117 GLU A N 1
ATOM 959 C CA . GLU A 1 117 ? -3.034 1.235 13.152 1.00 84.19 117 GLU A CA 1
ATOM 960 C C . GLU A 1 117 ? -3.925 0.056 12.747 1.00 84.19 117 GLU A C 1
ATOM 962 O O . GLU A 1 117 ? -5.099 0.252 12.438 1.00 84.19 117 GLU A O 1
ATOM 967 N N . LEU A 1 118 ? -3.355 -1.153 12.727 1.00 85.75 118 LEU A N 1
ATOM 968 C CA . LEU A 1 118 ? -4.066 -2.414 12.522 1.00 85.75 118 LEU A CA 1
ATOM 969 C C . LEU A 1 118 ? -4.194 -3.163 13.843 1.00 85.75 118 LEU A C 1
ATOM 971 O O . LEU A 1 118 ? -3.188 -3.547 14.445 1.00 85.75 118 LEU A O 1
ATOM 975 N N . THR A 1 119 ? -5.425 -3.445 14.261 1.00 84.31 119 THR A N 1
ATOM 976 C CA . THR A 1 119 ? -5.683 -4.327 15.407 1.00 84.31 119 THR A CA 1
ATOM 977 C C . THR A 1 119 ? -5.715 -5.787 14.954 1.00 84.31 119 THR A C 1
ATOM 979 O O . THR A 1 119 ? -6.601 -6.204 14.204 1.00 84.31 119 THR A O 1
ATOM 982 N N . LEU A 1 120 ? -4.752 -6.580 15.424 1.00 82.12 120 LEU A N 1
ATOM 983 C CA . LEU A 1 120 ? -4.639 -8.005 15.116 1.00 82.12 120 LEU A CA 1
ATOM 984 C C . LEU A 1 120 ? -5.661 -8.838 15.911 1.00 82.12 120 LEU A C 1
ATOM 986 O O . LEU A 1 120 ? -6.196 -8.408 16.932 1.00 82.12 120 LEU A O 1
ATOM 990 N N . LYS A 1 121 ? -5.876 -10.094 15.496 1.00 77.94 121 LYS A N 1
ATOM 991 C CA . LYS A 1 121 ? -6.799 -11.044 16.159 1.00 77.94 121 LYS A CA 1
ATOM 992 C C . LYS A 1 121 ? -6.504 -11.293 17.643 1.00 77.94 121 LYS A C 1
ATOM 994 O O . LYS A 1 121 ? -7.404 -11.660 18.389 1.00 77.94 121 LYS A O 1
ATOM 999 N N . ASN A 1 122 ? -5.256 -11.113 18.072 1.00 82.38 122 ASN A N 1
ATOM 1000 C CA . ASN A 1 122 ? -4.838 -11.250 19.470 1.00 82.38 122 ASN A CA 1
ATOM 1001 C C . ASN A 1 122 ? -5.064 -9.969 20.301 1.00 82.38 122 ASN A C 1
ATOM 1003 O O . ASN A 1 122 ? -4.649 -9.922 21.456 1.00 82.38 122 ASN A O 1
ATOM 1007 N N . GLY A 1 123 ? -5.684 -8.936 19.721 1.00 76.69 123 GLY A N 1
ATOM 1008 C CA . GLY A 1 123 ? -5.936 -7.647 20.365 1.00 76.69 123 GLY A CA 1
ATOM 1009 C C . GLY A 1 123 ? -4.730 -6.707 20.390 1.00 76.69 123 GLY A C 1
ATOM 1010 O O . GLY A 1 123 ? -4.846 -5.599 20.902 1.00 76.69 123 GLY A O 1
ATOM 1011 N N . ILE A 1 124 ? -3.580 -7.118 19.845 1.00 85.25 124 ILE A N 1
ATOM 1012 C CA . ILE A 1 124 ? -2.399 -6.259 19.741 1.00 85.25 124 ILE A CA 1
ATOM 1013 C C . ILE A 1 124 ? -2.559 -5.352 18.523 1.00 85.25 124 ILE A C 1
ATOM 1015 O O . ILE A 1 124 ? -2.768 -5.833 17.408 1.00 85.25 124 ILE A O 1
ATOM 1019 N N . SER A 1 125 ? -2.409 -4.049 18.729 1.00 85.94 125 SER A N 1
ATOM 1020 C CA . SER A 1 125 ? -2.285 -3.090 17.637 1.00 85.94 125 SER A CA 1
ATOM 1021 C C . SER A 1 125 ? -0.858 -3.049 17.097 1.00 85.94 125 SER A C 1
ATOM 1023 O O . SER A 1 125 ? 0.110 -3.008 17.859 1.00 85.94 125 SER A O 1
ATOM 1025 N N . LYS A 1 126 ? -0.724 -3.035 15.771 1.00 88.88 126 LYS A N 1
ATOM 1026 C CA . LYS A 1 126 ? 0.527 -2.733 15.073 1.00 88.88 126 LYS A CA 1
ATOM 1027 C C . LYS A 1 126 ? 0.345 -1.514 14.187 1.00 88.88 126 LYS A C 1
ATOM 1029 O O . LYS A 1 126 ? -0.645 -1.400 13.473 1.00 88.88 126 LYS A O 1
ATOM 1034 N N . THR A 1 127 ? 1.341 -0.642 14.203 1.00 87.19 127 THR A N 1
ATOM 1035 C CA . THR A 1 127 ? 1.354 0.570 13.393 1.00 87.19 127 THR A CA 1
ATOM 1036 C C . THR A 1 127 ? 2.213 0.362 12.153 1.00 87.19 127 THR A C 1
ATOM 1038 O O . THR A 1 127 ? 3.353 -0.091 12.253 1.00 87.19 127 THR A O 1
ATOM 1041 N N . PH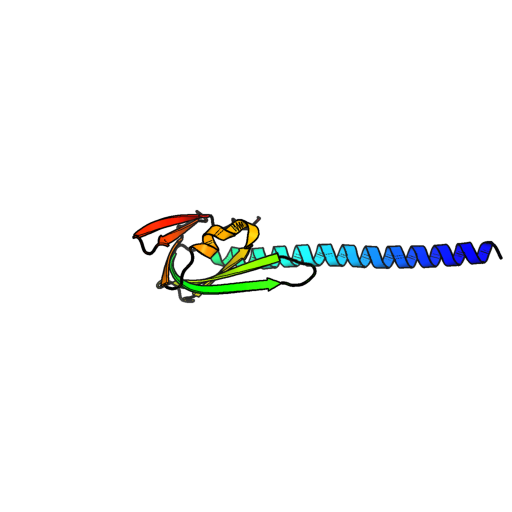E A 1 128 ? 1.676 0.716 10.992 1.00 84.19 128 PHE A N 1
ATOM 1042 C CA . PHE A 1 128 ? 2.363 0.677 9.708 1.00 84.19 128 PHE A CA 1
ATOM 1043 C C . PHE A 1 128 ? 2.424 2.081 9.147 1.00 84.19 128 PHE A C 1
ATOM 1045 O O . PHE A 1 128 ? 1.409 2.771 9.114 1.00 84.19 128 PHE A O 1
ATOM 1052 N N . LYS A 1 129 ? 3.602 2.505 8.695 1.00 75.44 129 LYS A N 1
ATOM 1053 C CA . LYS A 1 129 ? 3.722 3.788 8.014 1.00 75.44 129 LYS A CA 1
ATOM 1054 C C . LYS A 1 129 ? 3.049 3.676 6.643 1.00 75.44 129 LYS A C 1
ATOM 1056 O O . LYS A 1 129 ? 3.394 2.794 5.859 1.00 75.44 129 LYS A O 1
ATOM 1061 N N . VAL A 1 130 ? 2.092 4.550 6.365 1.00 71.19 130 VAL A N 1
ATOM 1062 C CA . VAL A 1 130 ? 1.610 4.784 5.006 1.00 71.19 130 VAL A CA 1
ATOM 1063 C C . VAL A 1 130 ? 2.749 5.473 4.259 1.00 71.19 130 VAL A C 1
ATOM 1065 O O . VAL A 1 130 ? 3.361 6.385 4.812 1.00 71.19 130 VAL A O 1
ATOM 1068 N N . PRO A 1 131 ? 3.108 5.038 3.046 1.00 62.47 131 PRO A N 1
ATOM 1069 C CA . PRO A 1 131 ? 4.104 5.751 2.267 1.00 62.47 131 PRO A CA 1
ATOM 1070 C C . PRO A 1 131 ? 3.661 7.202 2.076 1.00 62.47 131 PRO A C 1
ATOM 1072 O O . PRO A 1 131 ? 2.579 7.443 1.539 1.00 62.47 131 PRO A O 1
ATOM 1075 N N . ASP A 1 132 ? 4.498 8.144 2.515 1.00 55.81 132 ASP A N 1
ATOM 1076 C CA . ASP A 1 132 ? 4.318 9.555 2.195 1.00 55.81 132 ASP A CA 1
ATOM 1077 C C . ASP A 1 132 ? 4.269 9.660 0.664 1.00 55.81 132 ASP A C 1
ATOM 1079 O O . ASP A 1 132 ? 5.107 9.073 -0.034 1.00 55.81 132 ASP A O 1
ATOM 1083 N N . CYS A 1 133 ? 3.299 10.396 0.127 1.00 54.56 133 CYS A N 1
ATOM 1084 C CA . CYS A 1 133 ? 3.327 10.731 -1.290 1.00 54.56 133 CYS A CA 1
ATOM 1085 C C . CYS A 1 133 ? 4.648 11.469 -1.556 1.00 54.56 133 CYS A C 1
ATOM 1087 O O . CYS A 1 133 ? 4.952 12.441 -0.856 1.00 54.56 133 CYS A O 1
ATOM 1089 N N . GLU A 1 134 ? 5.449 11.028 -2.534 1.00 50.09 134 GLU A N 1
ATOM 1090 C CA . GLU A 1 134 ? 6.578 11.849 -2.978 1.00 50.09 134 GLU A CA 1
ATOM 1091 C C . GLU A 1 134 ? 6.014 13.211 -3.418 1.00 50.09 134 GLU A C 1
ATOM 1093 O O . GLU A 1 134 ? 5.118 13.265 -4.255 1.00 50.09 134 GLU A O 1
ATOM 1098 N N . LYS A 1 135 ? 6.482 14.291 -2.782 1.00 42.47 135 LYS A N 1
ATOM 1099 C CA . LYS A 1 135 ? 6.141 15.672 -3.152 1.00 42.47 135 LYS A CA 1
ATOM 1100 C C . LYS A 1 135 ? 6.861 16.109 -4.422 1.00 42.47 135 LYS A C 1
ATOM 1102 O O . LYS A 1 135 ? 7.999 15.634 -4.656 1.00 42.47 135 LYS A O 1
#

pLDDT: mean 74.95, std 12.16, range [42.47, 89.88]

Secondary structure (DSSP, 8-state):
-HHHHHHHHHHHHHHHHHHHHHHHHHHHHHHHHHHHHHHHHHHTTTT--EEEEEEEEEEEEE-STT-EEEEEEEEEESS-SS-EEEEEEETTT-HHHHHH--TT-EEEE-TT--EEEEE-TTS-EEEEEPPPPP-

Sequence (135 aa):
MKILKWIIGIILLGGFLYYFGFWAVYYFSMKKSNKEAMEISCMEQTNQSYDGKIHKVLRYEYSGYMNQKFFGLDIITADSTDNRISYLFLIESNSDLLELAEIGQAVKKENGNDYFELTLKNGISKTFKVPDCEK

Radius of gyration: 22.92 Å; chains: 1; bounding box: 55×27×74 Å